Protein AF-D8LSI1-F1 (afdb_monomer)

Sequence (149 aa):
MCGGPTDAVATRLRSTCEILTNDVSSGRPADTNLNASLELFPEDFLAAYSGKRPEWVVTSPPYSRALTFVKAAMSLATKGVAFKMPIFFLEPCADRGGWLQTNPPSVCVFLRRAKYTRANNAKTGEFWGVWYPQEMSCRNRTRLVFCPE

pLDDT: mean 83.62, std 11.63, range [47.91, 95.5]

Organism: Ectocarpus siliculosus (NCBI:txid2880)

Solvent-accessible surface area (backbone atoms only — not comparable to full-atom values): 8758 Å² total; per-residue (Å²): 53,60,42,29,70,82,30,72,67,48,55,68,42,54,88,79,44,91,82,68,26,28,25,62,51,81,91,48,67,39,82,38,55,60,56,68,82,48,87,60,30,60,58,55,51,23,64,77,48,81,64,55,66,46,52,64,37,47,36,57,61,64,73,98,47,37,66,61,36,50,55,50,41,51,74,44,23,74,56,25,33,39,37,46,42,55,55,70,72,76,47,73,44,98,90,42,33,72,52,42,74,78,56,57,46,43,30,39,38,37,56,75,71,80,84,75,90,57,96,85,62,82,92,65,53,49,28,35,40,26,38,54,39,74,93,71,59,85,60,100,56,67,41,81,42,77,52,76,134

Mean predicted aligned error: 6.57 Å

Secondary structure (DSSP, 8-state):
--S-TTSHHHHHHTTTS----B-S-TTS--SB---TTSTTHHHHHHHHTTTPPPSEEEE---GGGHHHHHHHHHHH-SSEEEEEEEGGGGS--TTTHHHHHHS--SEEEEPPPP---STTS----EEEEEE--GGG-----PEEEE---

Radius of gyration: 15.58 Å; Cα contacts (8 Å, |Δi|>4): 234; chains: 1; bounding box: 37×38×44 Å

Foldseek 3Di:
DAAACPDPVNVVCVVPDDDAFEHCDPVGHGLYNDDLQDPCRLVVVCVSVVNDAAQEAEEADDAVRQVSNLVSRLVRHQFKYKYKDFPCLCPDDPVRNVVCVVWPQQEKEFEPQDDDPDPPDDRTGIIIGMGTHPVPPPDPDYHYHYDDD

Nearest PDB structures (foldseek):
  1aqi-assembly2_B  TM=6.088E-01  e=1.903E-02  Thermus aquaticus
  2ih4-assembly1_A  TM=6.376E-01  e=3.888E-02  Thermus aquaticus
  2adm-assembly2_B  TM=6.589E-01  e=5.041E-02  Thermus aquaticus
  1aqj-assembly1_B  TM=6.065E-01  e=2.998E-02  Thermus aquaticus
  1g38-assembly2_D  TM=6.293E-01  e=6.537E-02  Thermus aquaticus

Structure (mmCIF, N/CA/C/O backbone):
data_AF-D8LSI1-F1
#
_entry.id   AF-D8LSI1-F1
#
loop_
_atom_site.group_PDB
_atom_site.id
_atom_site.type_symbol
_atom_site.label_atom_id
_atom_site.label_alt_id
_atom_site.label_comp_id
_atom_site.label_asym_id
_atom_site.label_entity_id
_atom_site.label_seq_id
_atom_site.pdbx_PDB_ins_code
_atom_site.Cartn_x
_atom_site.Cartn_y
_atom_site.Cartn_z
_atom_site.occupancy
_atom_site.B_iso_or_equiv
_atom_site.auth_seq_id
_atom_site.auth_comp_id
_atom_site.auth_asym_id
_atom_site.auth_atom_id
_atom_site.pdbx_PDB_model_num
ATOM 1 N N . MET A 1 1 ? -6.981 -0.232 -2.326 1.00 60.25 1 MET A N 1
ATOM 2 C CA . MET A 1 1 ? -6.097 -1.116 -3.125 1.00 60.25 1 MET A CA 1
ATOM 3 C C . MET A 1 1 ? -5.769 -0.437 -4.447 1.00 60.25 1 MET A C 1
ATOM 5 O O . MET A 1 1 ? -6.699 0.132 -4.990 1.00 60.25 1 MET A O 1
ATOM 9 N N . CYS A 1 2 ? -4.528 -0.455 -4.960 1.00 63.31 2 CYS A N 1
ATOM 10 C CA . CYS A 1 2 ? -4.276 -0.019 -6.348 1.00 63.31 2 CYS A CA 1
ATOM 11 C C . CYS A 1 2 ? -4.568 -1.169 -7.306 1.00 63.31 2 CYS A C 1
ATOM 13 O O . CYS A 1 2 ? -3.855 -2.169 -7.288 1.00 63.31 2 CYS A O 1
ATOM 15 N N . GLY A 1 3 ? -5.617 -1.024 -8.104 1.00 68.19 3 GLY A N 1
ATOM 16 C CA . GLY A 1 3 ? -6.136 -2.075 -8.970 1.00 68.19 3 GLY A CA 1
ATOM 17 C C . GLY A 1 3 ? -7.649 -2.171 -8.852 1.00 68.19 3 GLY A C 1
ATOM 18 O O . GLY A 1 3 ? -8.237 -1.624 -7.923 1.00 68.19 3 GLY A O 1
ATOM 19 N N . GLY A 1 4 ? -8.262 -2.834 -9.825 1.00 71.25 4 GLY A N 1
ATOM 20 C CA . GLY A 1 4 ? -9.709 -2.926 -9.931 1.00 71.25 4 GLY A CA 1
ATOM 21 C C . GLY A 1 4 ? -10.339 -4.112 -9.200 1.00 71.25 4 GLY A C 1
ATOM 22 O O . GLY A 1 4 ? -9.633 -4.966 -8.661 1.00 71.25 4 GLY A O 1
ATOM 23 N N . PRO A 1 5 ? -11.677 -4.232 -9.250 1.00 72.88 5 PRO A N 1
ATOM 24 C CA . PRO A 1 5 ? -12.430 -5.321 -8.643 1.00 72.88 5 PRO A CA 1
ATOM 25 C C . PRO A 1 5 ? -11.986 -6.703 -9.137 1.00 72.88 5 PRO A C 1
ATOM 27 O O . PRO A 1 5 ? -12.140 -7.695 -8.435 1.00 72.88 5 PRO A O 1
ATOM 30 N N . THR A 1 6 ? -11.452 -6.796 -10.351 1.00 76.94 6 THR A N 1
ATOM 31 C CA . THR A 1 6 ? -11.003 -8.052 -10.965 1.00 76.94 6 THR A CA 1
ATOM 32 C C . THR A 1 6 ? -9.515 -8.331 -10.755 1.00 76.94 6 THR A C 1
ATOM 34 O O . THR A 1 6 ? -8.994 -9.277 -11.340 1.00 76.94 6 THR A O 1
ATOM 37 N N . ASP A 1 7 ? -8.806 -7.523 -9.958 1.00 83.56 7 ASP A N 1
ATOM 38 C CA . ASP A 1 7 ? -7.415 -7.809 -9.605 1.00 83.56 7 ASP A CA 1
ATOM 39 C C . ASP A 1 7 ? -7.310 -9.135 -8.831 1.00 83.56 7 ASP A C 1
ATOM 41 O O . ASP A 1 7 ? -8.229 -9.525 -8.104 1.00 83.56 7 ASP A O 1
ATOM 45 N N . ALA A 1 8 ? -6.192 -9.848 -8.985 1.00 84.75 8 ALA A N 1
ATOM 46 C CA . ALA A 1 8 ? -5.984 -11.149 -8.352 1.00 84.75 8 ALA A CA 1
ATOM 47 C C . ALA A 1 8 ? -6.069 -11.071 -6.817 1.00 84.75 8 ALA A C 1
ATOM 49 O O . ALA A 1 8 ? -6.640 -11.964 -6.185 1.00 84.75 8 ALA A O 1
ATOM 50 N N . VAL A 1 9 ? -5.552 -9.993 -6.215 1.00 86.94 9 VAL A N 1
ATOM 51 C CA . VAL A 1 9 ? -5.613 -9.774 -4.765 1.00 86.94 9 VAL A CA 1
ATOM 52 C C . VAL A 1 9 ? -7.049 -9.482 -4.336 1.00 86.94 9 VAL A C 1
ATOM 54 O O . VAL A 1 9 ? -7.545 -10.129 -3.414 1.00 86.94 9 VAL A O 1
ATOM 57 N N . ALA A 1 10 ? -7.746 -8.574 -5.030 1.00 86.56 10 ALA A N 1
ATOM 58 C CA . ALA A 1 10 ? -9.157 -8.272 -4.762 1.00 86.56 10 ALA A CA 1
ATOM 59 C C . ALA A 1 10 ? -10.024 -9.532 -4.849 1.00 86.56 10 ALA A C 1
ATOM 61 O O . ALA A 1 10 ? -10.778 -9.847 -3.930 1.00 86.56 10 ALA A O 1
ATOM 62 N N . THR A 1 11 ? -9.863 -10.293 -5.929 1.00 88.19 11 THR A N 1
ATOM 63 C CA . THR A 1 11 ? -10.614 -11.523 -6.190 1.00 88.19 11 THR A CA 1
ATOM 64 C C . THR A 1 11 ? -10.399 -12.553 -5.087 1.00 88.19 11 THR A C 1
ATOM 66 O O . THR A 1 11 ? -11.360 -13.167 -4.631 1.00 88.19 11 THR A O 1
ATOM 69 N N . ARG A 1 12 ? -9.157 -12.721 -4.614 1.00 88.50 12 ARG A N 1
ATOM 70 C CA . ARG A 1 12 ? -8.841 -13.691 -3.561 1.00 88.50 12 ARG A CA 1
ATOM 71 C C . ARG A 1 12 ? -9.392 -13.291 -2.192 1.00 88.50 12 ARG A C 1
ATOM 73 O O . ARG A 1 12 ? -9.774 -14.174 -1.432 1.00 88.50 12 ARG A O 1
ATOM 80 N N . LEU A 1 13 ? -9.409 -11.998 -1.871 1.00 89.69 13 LEU A N 1
ATOM 81 C CA . LEU A 1 13 ? -9.797 -11.511 -0.543 1.00 89.69 13 LEU A CA 1
ATOM 82 C C . LEU A 1 13 ? -11.308 -11.301 -0.376 1.00 89.69 13 LEU A C 1
ATOM 84 O O . LEU A 1 13 ? -11.807 -11.332 0.748 1.00 89.69 13 LEU A O 1
ATOM 88 N N . ARG A 1 14 ? -12.050 -11.151 -1.477 1.00 87.38 14 ARG A N 1
ATOM 89 C CA . ARG A 1 14 ? -13.502 -10.903 -1.472 1.00 87.38 14 ARG A CA 1
ATOM 90 C C . ARG A 1 14 ? -14.342 -11.894 -0.681 1.00 87.38 14 ARG A C 1
ATOM 92 O O . ARG A 1 14 ? -15.380 -11.515 -0.159 1.00 87.38 14 ARG A O 1
ATOM 99 N N . SER A 1 15 ? -13.929 -13.157 -0.602 1.00 87.50 15 SER A N 1
ATOM 100 C CA . SER A 1 15 ? -14.664 -14.163 0.172 1.00 87.50 15 SER A CA 1
ATOM 101 C C . SER A 1 15 ? -14.453 -14.032 1.684 1.00 87.50 15 SER A C 1
ATOM 103 O O . SER A 1 15 ? -15.088 -14.754 2.444 1.00 87.50 15 SER A O 1
ATOM 105 N N . THR A 1 16 ? -13.524 -13.179 2.123 1.00 90.38 16 T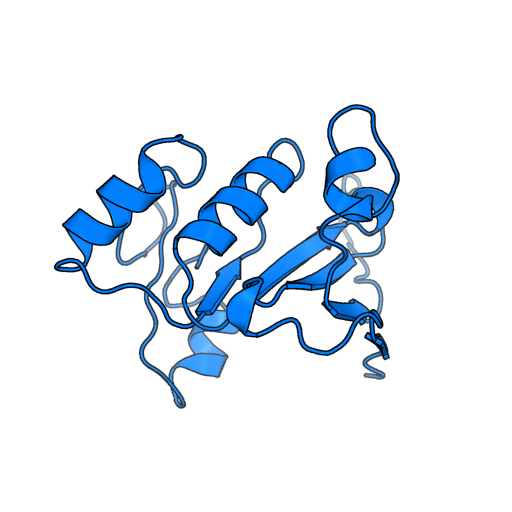HR A N 1
ATOM 106 C CA . THR A 1 16 ? -13.084 -13.086 3.524 1.00 90.38 16 THR A CA 1
ATOM 107 C C . THR A 1 16 ? -13.244 -11.701 4.136 1.00 90.38 16 THR A C 1
ATOM 109 O O . THR A 1 16 ? -13.293 -11.592 5.358 1.00 90.38 16 THR A O 1
ATOM 112 N N . CYS A 1 17 ? -13.319 -10.647 3.323 1.00 90.31 17 CYS A N 1
ATOM 113 C CA . CYS A 1 17 ? -13.474 -9.282 3.807 1.00 90.31 17 CYS A CA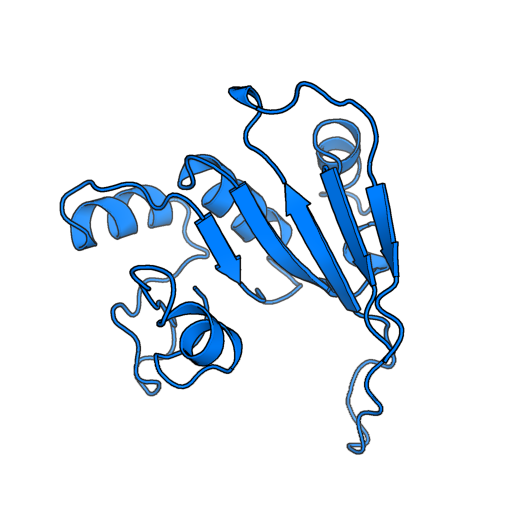 1
ATOM 114 C C . CYS A 1 17 ? -14.130 -8.368 2.768 1.00 90.31 17 CYS A C 1
ATOM 116 O O . CYS A 1 17 ? -14.173 -8.669 1.573 1.00 90.31 17 CYS A O 1
ATOM 118 N N . GLU A 1 18 ? -14.622 -7.228 3.250 1.00 90.50 18 GLU A N 1
ATOM 119 C CA . GLU A 1 18 ? -15.028 -6.106 2.409 1.00 90.50 18 GLU A CA 1
ATOM 120 C C . GLU A 1 18 ? -13.796 -5.514 1.707 1.00 90.50 18 GLU A C 1
ATOM 122 O O . GLU A 1 18 ? -12.741 -5.328 2.320 1.00 90.50 18 GLU A O 1
ATOM 127 N N . ILE A 1 19 ? -13.916 -5.241 0.405 1.00 89.69 19 ILE A N 1
ATOM 128 C CA . ILE A 1 19 ? -12.811 -4.765 -0.430 1.00 89.69 19 ILE A CA 1
ATOM 129 C C . ILE A 1 19 ? -13.180 -3.434 -1.062 1.00 89.69 19 ILE A C 1
ATOM 131 O O . ILE A 1 19 ? -14.192 -3.342 -1.746 1.00 89.69 19 ILE A O 1
ATOM 135 N N . LEU A 1 20 ? -12.287 -2.456 -0.884 1.00 89.56 20 LEU A N 1
ATOM 136 C CA . LEU A 1 20 ? -12.330 -1.153 -1.538 1.00 89.56 20 LEU A CA 1
ATOM 137 C C . LEU A 1 20 ? -11.136 -0.987 -2.487 1.00 89.56 20 LEU A C 1
ATOM 139 O O . LEU A 1 20 ? -9.957 -1.138 -2.118 1.00 89.56 20 LEU A O 1
ATOM 143 N N . THR A 1 21 ? -11.449 -0.659 -3.731 1.00 90.31 21 THR A N 1
ATOM 144 C CA . THR A 1 21 ? -10.515 -0.528 -4.847 1.00 90.31 21 THR A CA 1
ATOM 145 C C . THR A 1 21 ? -10.370 0.928 -5.274 1.00 90.31 21 THR A C 1
ATOM 147 O O . THR A 1 21 ? -11.326 1.690 -5.298 1.00 90.31 21 THR A O 1
ATOM 150 N N . ASN A 1 22 ? -9.143 1.343 -5.582 1.00 88.94 22 ASN A N 1
ATOM 151 C CA . ASN A 1 22 ? -8.834 2.698 -6.017 1.00 88.94 22 ASN A CA 1
ATOM 152 C C . ASN A 1 22 ? -7.764 2.671 -7.110 1.00 88.94 22 ASN A C 1
ATOM 154 O O . ASN A 1 22 ? -6.629 2.281 -6.844 1.00 88.94 22 ASN A O 1
ATOM 158 N N . ASP A 1 23 ? -8.068 3.148 -8.310 1.00 87.75 23 ASP A N 1
ATOM 159 C CA . ASP A 1 23 ? -7.085 3.261 -9.392 1.00 87.75 23 ASP A CA 1
ATOM 160 C C . ASP A 1 23 ? -7.168 4.657 -10.005 1.00 87.75 23 ASP A C 1
ATOM 162 O O . ASP A 1 23 ? -8.238 5.095 -10.406 1.00 87.75 23 ASP A O 1
ATOM 166 N N . VAL A 1 24 ? -6.044 5.373 -10.085 1.00 86.88 24 VAL A N 1
ATOM 167 C CA . VAL A 1 24 ? -6.014 6.736 -10.646 1.00 86.88 24 VAL A CA 1
ATOM 168 C C . VAL A 1 24 ? -6.454 6.767 -12.117 1.00 86.88 24 VAL A C 1
ATOM 170 O O . VAL A 1 24 ? -6.870 7.805 -12.624 1.00 86.88 24 VAL A O 1
ATOM 173 N N . SER A 1 25 ? -6.368 5.634 -12.822 1.00 84.62 25 SER A N 1
ATOM 174 C CA . SER A 1 25 ? -6.865 5.506 -14.185 1.00 84.62 25 SER A CA 1
ATOM 175 C C . SER A 1 25 ? -8.384 5.335 -14.194 1.00 84.62 25 SER A C 1
ATOM 177 O O . SER A 1 25 ? -8.897 4.270 -13.861 1.00 84.62 25 SER A O 1
ATOM 179 N N . SER A 1 26 ? -9.100 6.349 -14.684 1.00 79.25 26 SER A N 1
ATOM 180 C CA . SER A 1 26 ? -10.555 6.295 -14.907 1.00 79.25 26 SER A CA 1
ATOM 181 C C . SER A 1 26 ? -10.995 5.224 -15.914 1.00 79.25 26 SER A C 1
ATOM 183 O O . SER A 1 26 ? -12.163 4.856 -15.959 1.00 79.25 26 SER A O 1
ATOM 185 N N . GLY A 1 27 ? -10.067 4.700 -16.722 1.00 79.38 27 GLY A N 1
ATOM 186 C CA . GLY A 1 27 ? -10.326 3.623 -17.681 1.00 79.38 27 GLY A CA 1
ATOM 187 C C . GLY A 1 27 ? -10.317 2.219 -17.071 1.00 79.38 27 GLY A C 1
ATOM 188 O O . GLY A 1 27 ? -10.519 1.245 -17.795 1.00 79.38 27 GLY A O 1
ATOM 189 N N . ARG A 1 28 ? -10.045 2.085 -15.768 1.00 77.12 28 ARG A N 1
ATOM 190 C CA . ARG A 1 28 ? -10.063 0.804 -15.058 1.00 77.12 28 ARG A CA 1
ATOM 191 C C . ARG A 1 28 ? -11.219 0.797 -14.067 1.00 77.12 28 ARG A C 1
ATOM 193 O O . ARG A 1 28 ? -11.402 1.789 -13.365 1.00 77.12 28 ARG A O 1
ATOM 200 N N . PRO A 1 29 ? -11.981 -0.306 -13.975 1.00 81.75 29 PRO A N 1
ATOM 201 C CA . PRO A 1 29 ? -13.010 -0.403 -12.954 1.00 81.75 29 PRO A CA 1
ATOM 202 C C . PRO A 1 29 ? -12.326 -0.307 -11.585 1.00 81.75 29 PRO A C 1
ATOM 204 O O . PRO A 1 29 ? -11.365 -1.028 -11.342 1.00 81.75 29 PRO A O 1
ATOM 207 N N . ALA A 1 30 ? -12.777 0.599 -10.728 1.00 87.19 30 ALA A N 1
ATOM 208 C CA . ALA A 1 30 ? -12.372 0.749 -9.333 1.00 87.19 30 ALA A CA 1
ATOM 209 C C . ALA A 1 30 ? -13.490 1.506 -8.600 1.00 87.19 30 ALA A C 1
ATOM 211 O O . ALA A 1 30 ? -14.243 2.236 -9.242 1.00 87.19 30 ALA A O 1
ATOM 212 N N . ASP A 1 31 ? -13.601 1.342 -7.284 1.00 88.56 31 ASP A N 1
ATOM 213 C CA . ASP A 1 31 ? -14.626 2.031 -6.486 1.00 88.56 31 ASP A CA 1
ATOM 214 C C . ASP A 1 31 ? -14.371 3.548 -6.440 1.00 88.56 31 ASP A C 1
ATOM 216 O O . ASP A 1 31 ? -15.306 4.345 -6.445 1.00 88.56 31 ASP A O 1
ATOM 220 N N . THR A 1 32 ? -13.098 3.959 -6.472 1.00 87.94 32 THR A N 1
ATOM 221 C CA . THR A 1 32 ? -12.685 5.363 -6.608 1.00 87.94 32 THR A CA 1
ATOM 222 C C . THR A 1 32 ? -11.528 5.544 -7.595 1.00 87.94 32 THR A C 1
ATOM 224 O O . THR A 1 32 ? -10.732 4.634 -7.830 1.00 87.94 32 THR A O 1
ATOM 227 N N . ASN A 1 33 ? -11.382 6.760 -8.134 1.00 90.50 33 ASN A N 1
ATOM 228 C CA . ASN A 1 33 ? -10.247 7.147 -8.984 1.00 90.50 33 ASN A CA 1
ATOM 229 C C . ASN A 1 33 ? -9.360 8.232 -8.350 1.00 90.50 33 ASN A C 1
ATOM 231 O O . ASN A 1 33 ? -8.807 9.092 -9.036 1.00 90.50 33 ASN A O 1
ATOM 235 N N . LEU A 1 34 ? -9.225 8.207 -7.023 1.00 89.50 34 LEU A N 1
ATOM 236 C CA . LEU A 1 34 ? -8.446 9.194 -6.286 1.00 89.50 34 LEU A CA 1
ATOM 237 C C . LEU A 1 34 ? -6.946 8.999 -6.514 1.00 89.50 34 LEU A C 1
ATOM 239 O O . LEU A 1 34 ? -6.422 7.880 -6.600 1.00 89.50 34 LEU A O 1
ATOM 243 N N . ASN A 1 35 ? -6.227 10.115 -6.561 1.00 88.81 35 ASN A N 1
ATOM 244 C CA . ASN A 1 35 ? -4.789 10.101 -6.742 1.00 88.81 35 ASN A CA 1
ATOM 245 C C . ASN A 1 35 ? -4.080 9.853 -5.401 1.00 88.81 35 ASN A C 1
ATOM 247 O O . ASN A 1 35 ? -3.747 10.789 -4.679 1.00 88.81 35 ASN A O 1
ATOM 251 N N . ALA A 1 36 ? -3.771 8.581 -5.127 1.00 86.00 36 ALA A N 1
ATOM 252 C CA . ALA A 1 36 ? -3.108 8.094 -3.905 1.00 86.00 36 ALA A CA 1
ATOM 253 C C . ALA A 1 36 ? -1.700 8.646 -3.628 1.00 86.00 36 ALA A C 1
ATOM 255 O O . ALA A 1 36 ? -1.036 8.264 -2.668 1.00 86.00 36 ALA A O 1
ATOM 256 N N . SER A 1 37 ? -1.234 9.531 -4.494 1.00 84.12 37 SER A N 1
ATOM 257 C CA . SER A 1 37 ? 0.071 10.146 -4.417 1.00 84.12 37 SER A CA 1
ATOM 258 C C . SER A 1 37 ? 0.031 11.582 -3.881 1.00 84.12 37 SER A C 1
ATOM 260 O O . SER A 1 37 ? 1.081 12.135 -3.551 1.00 84.12 37 SER A O 1
ATOM 262 N N . LEU A 1 38 ? -1.158 12.190 -3.833 1.00 87.00 38 LEU A N 1
ATOM 263 C CA . LEU A 1 38 ? -1.372 13.521 -3.276 1.00 87.00 38 LEU A CA 1
ATOM 264 C C . LEU A 1 38 ? -1.313 13.473 -1.749 1.00 87.00 38 LEU A C 1
ATOM 266 O O . LEU A 1 38 ? -1.689 12.477 -1.137 1.00 87.00 38 LEU A O 1
ATOM 270 N N . GLU A 1 39 ? -0.874 14.571 -1.143 1.00 85.25 39 GLU A N 1
ATOM 271 C CA . GLU A 1 39 ? -0.804 14.703 0.315 1.00 85.25 39 GLU A CA 1
ATOM 272 C C . GLU A 1 39 ? -2.186 14.613 0.972 1.00 85.25 39 GLU A C 1
ATOM 274 O O . GLU A 1 39 ? -2.330 13.936 1.984 1.00 85.25 39 GLU A O 1
ATOM 279 N N . LEU A 1 40 ? -3.208 15.195 0.335 1.00 87.56 40 LEU A N 1
ATOM 280 C CA . LEU A 1 40 ? -4.604 15.175 0.790 1.00 87.56 40 LEU A CA 1
ATOM 281 C C . LEU A 1 40 ? -5.315 13.836 0.560 1.00 87.56 40 LEU A C 1
ATOM 283 O O . LEU A 1 40 ? -6.446 13.661 1.002 1.00 87.56 40 LEU A O 1
ATOM 287 N N . PHE A 1 41 ? -4.665 12.855 -0.078 1.00 88.69 41 PHE A N 1
ATOM 288 C CA . PHE A 1 41 ? -5.299 11.568 -0.361 1.00 88.69 41 PHE A CA 1
ATOM 289 C C . PHE A 1 41 ? -5.937 10.887 0.864 1.00 88.69 41 PHE A C 1
ATOM 291 O O . PHE A 1 41 ? -7.033 10.356 0.707 1.00 88.69 41 PHE A O 1
ATOM 298 N N . PRO A 1 42 ? -5.320 10.857 2.065 1.00 84.75 42 PRO A N 1
ATOM 299 C CA . PRO A 1 42 ? -5.966 10.289 3.244 1.00 84.75 42 PRO A CA 1
ATOM 300 C C . PRO A 1 42 ? -7.307 10.945 3.569 1.00 84.75 42 PRO A C 1
ATOM 302 O O . PRO A 1 42 ? -8.266 10.244 3.876 1.00 84.75 42 PRO A O 1
ATOM 305 N N . GLU A 1 43 ? -7.381 12.269 3.477 1.00 87.25 43 GLU A N 1
ATOM 306 C CA . GLU A 1 43 ? -8.592 13.039 3.753 1.00 87.25 43 GLU A CA 1
ATOM 307 C C . GLU A 1 43 ? -9.641 12.794 2.668 1.00 87.25 43 GLU A C 1
ATOM 309 O O . GLU A 1 43 ? -10.770 12.422 2.988 1.00 87.25 43 GLU A O 1
ATOM 314 N N . ASP A 1 44 ? -9.242 12.884 1.397 1.00 86.75 44 ASP A N 1
ATOM 315 C CA . ASP A 1 44 ? -10.109 12.632 0.241 1.00 86.75 44 ASP A CA 1
ATOM 316 C C . ASP A 1 44 ? -10.680 11.209 0.262 1.00 86.75 44 ASP A C 1
ATOM 318 O O . ASP A 1 44 ? -11.869 10.990 0.019 1.00 86.75 44 ASP A O 1
ATOM 322 N N . PHE A 1 45 ? -9.839 10.222 0.581 1.00 85.81 45 PHE A N 1
ATOM 323 C CA . PHE A 1 45 ? -10.247 8.827 0.688 1.00 85.81 45 PHE A CA 1
ATOM 324 C C . PHE A 1 45 ? -11.253 8.647 1.824 1.00 85.81 45 PHE A C 1
ATOM 326 O O . PHE A 1 45 ? -12.302 8.041 1.627 1.00 85.81 45 PHE A O 1
ATOM 333 N N . LEU A 1 46 ? -10.979 9.193 3.011 1.00 84.19 46 LEU A N 1
ATOM 334 C CA . LEU A 1 46 ? -11.913 9.093 4.131 1.00 84.19 46 LEU A CA 1
ATOM 335 C C . LEU A 1 46 ? -13.233 9.807 3.832 1.00 84.19 46 LEU A C 1
ATOM 337 O O . LEU A 1 46 ? -14.287 9.257 4.142 1.00 84.19 46 LEU A O 1
ATOM 341 N N . ALA A 1 47 ? -13.203 10.971 3.184 1.00 86.31 47 ALA A N 1
ATOM 342 C CA . ALA A 1 47 ? -14.408 11.674 2.756 1.00 86.31 47 ALA A CA 1
ATOM 343 C C . ALA A 1 47 ? -15.245 10.829 1.778 1.00 86.31 47 ALA A C 1
ATOM 345 O O . ALA A 1 47 ? -16.459 10.712 1.954 1.00 86.31 47 ALA A O 1
ATOM 346 N N . ALA A 1 48 ? -14.600 10.169 0.809 1.00 84.69 48 ALA A N 1
ATOM 347 C CA . ALA A 1 48 ? -15.267 9.288 -0.150 1.00 84.69 48 ALA A CA 1
ATOM 348 C C . ALA A 1 48 ? -15.907 8.043 0.499 1.00 84.69 48 ALA A C 1
ATOM 350 O O . ALA A 1 48 ? -16.909 7.540 -0.004 1.00 84.69 48 ALA A O 1
ATOM 351 N N . TYR A 1 49 ? -15.378 7.574 1.635 1.00 82.75 49 TYR A N 1
ATOM 352 C CA . TYR A 1 49 ? -15.831 6.358 2.326 1.00 82.75 49 TYR A CA 1
ATOM 353 C C . TYR A 1 49 ? -16.480 6.627 3.694 1.00 82.75 49 TYR A C 1
ATOM 355 O O . TYR A 1 49 ? -16.328 5.852 4.642 1.00 82.75 49 TYR A O 1
ATOM 363 N N . SER A 1 50 ? -17.233 7.728 3.807 1.00 83.50 50 SER A N 1
ATOM 364 C CA . SER A 1 50 ? -18.023 8.070 5.008 1.00 83.50 50 SER A CA 1
ATOM 365 C C . SER A 1 50 ? -17.199 8.115 6.306 1.00 83.50 50 SER A C 1
ATOM 367 O O . SER A 1 50 ? -17.673 7.737 7.377 1.00 83.50 50 SER A O 1
ATOM 369 N N . GLY A 1 51 ? -15.936 8.528 6.212 1.00 82.88 51 GLY A N 1
ATOM 370 C CA . GLY A 1 51 ? -15.000 8.639 7.329 1.00 82.88 51 GLY A CA 1
ATOM 371 C C . GLY A 1 51 ? -14.450 7.309 7.850 1.00 82.88 51 GLY A C 1
ATOM 372 O O . GLY A 1 51 ? -13.675 7.311 8.808 1.00 82.88 51 GLY A O 1
ATOM 373 N N . LYS A 1 52 ? -14.816 6.165 7.256 1.00 85.44 52 LYS A N 1
ATOM 374 C CA . LYS A 1 52 ? -14.346 4.855 7.720 1.00 85.44 52 LYS A CA 1
ATOM 375 C C . LYS A 1 52 ? -12.909 4.605 7.272 1.00 85.44 52 LYS A C 1
ATOM 377 O O . LYS A 1 52 ? -12.606 4.552 6.082 1.00 85.44 52 LYS A O 1
ATOM 382 N N . ARG A 1 53 ? -12.021 4.397 8.245 1.00 89.50 53 ARG A N 1
ATOM 383 C CA . ARG A 1 53 ? -10.631 3.999 7.993 1.00 89.50 53 ARG A CA 1
ATOM 384 C C . ARG A 1 53 ? -10.553 2.520 7.601 1.00 89.50 53 ARG A C 1
ATOM 386 O O . ARG A 1 53 ? -11.187 1.698 8.265 1.00 89.50 53 ARG A O 1
ATOM 393 N N . PRO A 1 54 ? -9.762 2.156 6.576 1.00 91.38 54 PRO A N 1
ATOM 394 C CA . PRO A 1 54 ? -9.551 0.760 6.233 1.00 91.38 54 PRO A CA 1
ATOM 395 C C . PRO A 1 54 ? -8.715 0.069 7.311 1.00 91.38 54 PRO A C 1
ATOM 397 O O . PRO A 1 54 ? -7.781 0.644 7.869 1.00 91.38 54 PRO A O 1
ATOM 400 N N . GLU A 1 55 ? -8.997 -1.204 7.563 1.00 92.69 55 GLU A N 1
ATOM 401 C CA . GLU A 1 55 ? -8.142 -2.003 8.441 1.00 92.69 55 GLU A CA 1
ATOM 402 C C . GLU A 1 55 ? -6.793 -2.293 7.783 1.00 92.69 55 GLU A C 1
ATOM 404 O O . GLU A 1 55 ? -5.740 -2.179 8.411 1.00 92.69 55 GLU A O 1
ATOM 409 N N . TRP A 1 56 ? -6.832 -2.619 6.491 1.00 93.62 56 TRP A N 1
ATOM 410 C CA . TRP A 1 56 ? -5.663 -2.965 5.700 1.00 93.62 56 TRP A CA 1
ATOM 411 C C . TRP A 1 56 ? -5.596 -2.168 4.404 1.00 93.62 56 TRP A C 1
ATOM 413 O O . TRP A 1 56 ? -6.590 -2.040 3.689 1.00 93.62 56 TRP A O 1
ATOM 423 N N . VAL A 1 57 ? -4.398 -1.704 4.047 1.00 93.50 57 VAL A N 1
ATOM 424 C CA . VAL A 1 57 ? -4.114 -1.169 2.707 1.00 93.50 57 VAL A CA 1
ATOM 425 C C . VAL A 1 57 ? -3.144 -2.097 1.988 1.00 93.50 57 VAL A C 1
ATOM 427 O O . VAL A 1 57 ? -2.025 -2.320 2.443 1.00 93.50 57 VAL A O 1
ATOM 430 N N . VAL A 1 58 ? -3.566 -2.624 0.839 1.00 93.38 58 VAL A N 1
ATOM 431 C CA . VAL A 1 58 ? -2.761 -3.525 0.001 1.00 93.38 58 VAL A CA 1
ATOM 432 C C . VAL A 1 58 ? -2.562 -2.898 -1.374 1.00 93.38 58 VAL A C 1
ATOM 434 O O . VAL A 1 58 ? -3.538 -2.483 -2.003 1.00 93.38 58 VAL A O 1
ATOM 437 N N . THR A 1 59 ? -1.319 -2.773 -1.844 1.00 91.25 59 THR A N 1
ATOM 438 C CA . THR A 1 59 ? -1.035 -2.086 -3.115 1.00 91.25 59 THR A CA 1
ATOM 439 C C . THR A 1 59 ? 0.302 -2.485 -3.758 1.00 91.25 59 THR A C 1
ATOM 441 O O . THR A 1 59 ? 1.184 -3.048 -3.113 1.00 91.25 59 THR A O 1
ATOM 444 N N . SER A 1 60 ? 0.455 -2.179 -5.047 1.00 89.81 60 SER A N 1
ATOM 445 C CA . SER A 1 60 ? 1.724 -2.187 -5.777 1.00 89.81 60 SER A CA 1
ATOM 446 C C . SER A 1 60 ? 1.921 -0.799 -6.402 1.00 89.81 60 SER A C 1
ATOM 448 O O . SER A 1 60 ? 1.411 -0.538 -7.494 1.00 89.81 60 SER A O 1
ATOM 450 N N . PRO A 1 61 ? 2.560 0.145 -5.687 1.00 88.94 61 PRO A N 1
ATOM 451 C CA . PRO A 1 61 ? 2.639 1.527 -6.140 1.00 88.94 61 PRO A CA 1
ATOM 452 C C . PRO A 1 61 ? 3.704 1.705 -7.236 1.00 88.94 61 PRO A C 1
ATOM 454 O O . PRO A 1 61 ? 4.647 0.912 -7.328 1.00 88.94 61 PRO A O 1
ATOM 457 N N . PRO A 1 62 ? 3.641 2.800 -8.015 1.00 87.62 62 PRO A N 1
ATOM 458 C CA . PRO A 1 62 ? 4.762 3.230 -8.844 1.00 87.62 62 PRO A CA 1
ATOM 459 C C . PRO A 1 62 ? 6.030 3.424 -7.999 1.00 87.62 62 PRO A C 1
ATOM 461 O O . PRO A 1 62 ? 6.013 4.145 -6.998 1.00 87.62 62 PRO A O 1
ATOM 464 N N . TYR A 1 63 ? 7.146 2.811 -8.411 1.00 87.25 63 TYR A N 1
ATOM 465 C CA . TYR A 1 63 ? 8.369 2.764 -7.595 1.00 87.25 63 TYR A CA 1
ATOM 466 C C . TYR A 1 63 ? 8.917 4.150 -7.226 1.00 87.25 63 TYR A C 1
ATOM 468 O O . TYR A 1 63 ? 9.303 4.364 -6.079 1.00 87.25 63 TYR A O 1
ATOM 476 N N . SER A 1 64 ? 8.884 5.110 -8.159 1.00 87.19 64 SER A N 1
ATOM 477 C CA . SER A 1 64 ? 9.389 6.479 -7.952 1.00 87.19 64 SER A CA 1
ATOM 478 C C . SER A 1 64 ? 8.713 7.230 -6.802 1.00 87.19 64 SER A C 1
ATOM 480 O O . SER A 1 64 ? 9.232 8.243 -6.351 1.00 87.19 64 SER A O 1
ATOM 482 N N . ARG A 1 65 ? 7.558 6.750 -6.326 1.00 87.56 65 ARG A N 1
ATOM 483 C CA . ARG A 1 65 ? 6.784 7.364 -5.239 1.00 87.56 65 ARG A CA 1
ATOM 484 C C . ARG A 1 65 ? 6.441 6.375 -4.132 1.00 87.56 65 ARG A C 1
ATOM 486 O O . ARG A 1 65 ? 5.632 6.685 -3.264 1.00 87.56 65 ARG A O 1
ATOM 493 N N . ALA A 1 66 ? 7.051 5.192 -4.134 1.00 90.12 66 ALA A N 1
ATOM 494 C CA . ALA A 1 66 ? 6.686 4.106 -3.232 1.00 90.12 66 ALA A CA 1
ATOM 495 C C . ALA A 1 66 ? 6.717 4.520 -1.749 1.00 90.12 66 ALA A C 1
ATOM 497 O O . ALA A 1 66 ? 5.786 4.204 -1.015 1.00 90.12 66 ALA A O 1
ATOM 498 N N . LEU A 1 67 ? 7.721 5.300 -1.321 1.00 91.19 67 LEU A N 1
ATOM 499 C CA . LEU A 1 67 ? 7.813 5.782 0.063 1.00 91.19 67 LEU A CA 1
ATOM 500 C C . LEU A 1 67 ? 6.647 6.711 0.439 1.00 91.19 67 LEU A C 1
ATOM 502 O O . LEU A 1 67 ? 6.103 6.590 1.535 1.00 91.19 67 LEU A O 1
ATOM 506 N N . THR A 1 68 ? 6.236 7.607 -0.464 1.00 90.69 68 THR A N 1
ATOM 507 C CA . THR A 1 68 ? 5.068 8.481 -0.268 1.00 90.69 68 THR A CA 1
ATOM 508 C C . THR A 1 68 ? 3.806 7.655 -0.046 1.00 90.69 68 THR A C 1
ATOM 510 O O . THR A 1 68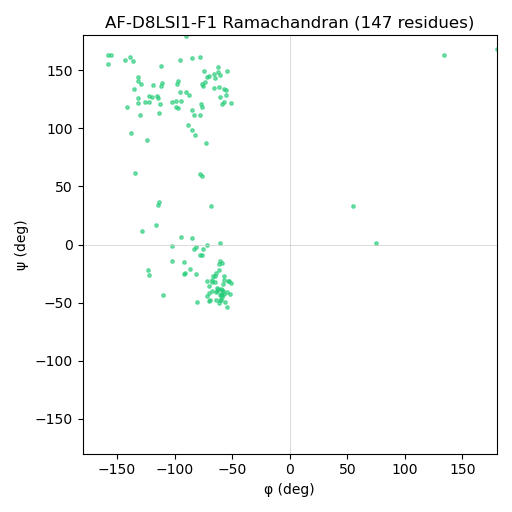 ? 3.060 7.913 0.894 1.00 90.69 68 THR A O 1
ATOM 513 N N . PHE A 1 69 ? 3.600 6.618 -0.862 1.00 91.75 69 PHE A N 1
ATOM 514 C CA . PHE A 1 69 ? 2.430 5.752 -0.735 1.00 91.75 69 PHE A CA 1
ATOM 515 C C . PHE A 1 69 ? 2.458 4.934 0.559 1.00 91.75 69 PHE A C 1
ATOM 517 O O . PHE A 1 69 ? 1.415 4.794 1.187 1.00 91.75 69 PHE A O 1
ATOM 524 N N . VAL A 1 70 ? 3.619 4.411 0.977 1.00 91.62 70 VAL A N 1
ATOM 525 C CA . VAL A 1 70 ? 3.739 3.682 2.254 1.00 91.62 70 VAL A CA 1
ATOM 526 C C . VAL A 1 70 ? 3.365 4.596 3.41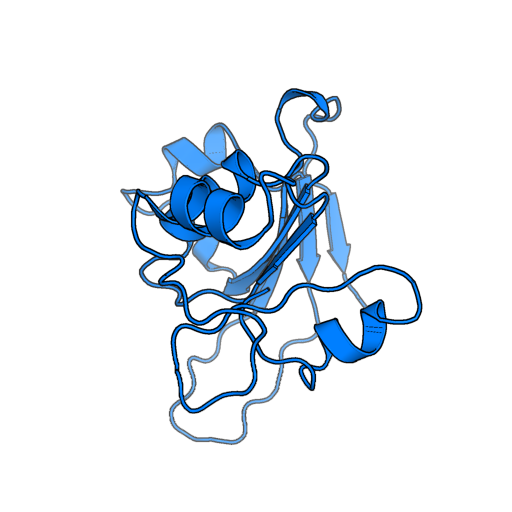9 1.00 91.62 70 VAL A C 1
ATOM 528 O O . VAL A 1 70 ? 2.538 4.216 4.241 1.00 91.62 70 VAL A O 1
ATOM 531 N N . LYS A 1 71 ? 3.908 5.820 3.459 1.00 90.69 71 LYS A N 1
ATOM 532 C CA . LYS A 1 71 ? 3.601 6.801 4.512 1.00 90.69 71 LYS A CA 1
ATOM 533 C C . LYS A 1 71 ? 2.114 7.154 4.558 1.00 90.69 71 LYS A C 1
ATOM 535 O O . LYS A 1 71 ? 1.527 7.111 5.634 1.00 90.69 71 LYS A O 1
ATOM 540 N N . ALA A 1 72 ? 1.508 7.444 3.405 1.00 90.62 72 ALA A N 1
ATOM 541 C CA . ALA A 1 72 ? 0.075 7.713 3.322 1.00 90.62 72 ALA A CA 1
ATOM 542 C C . ALA A 1 72 ? -0.736 6.493 3.784 1.00 90.62 72 ALA A C 1
ATOM 544 O O . ALA A 1 72 ? -1.559 6.591 4.681 1.00 90.62 72 ALA A O 1
ATOM 545 N N . ALA A 1 73 ? -0.456 5.300 3.261 1.00 91.81 73 ALA A N 1
ATOM 546 C CA . ALA A 1 73 ? -1.174 4.092 3.657 1.00 91.81 73 ALA A CA 1
ATOM 547 C C . ALA A 1 73 ? -1.070 3.803 5.163 1.00 91.81 73 ALA A C 1
ATOM 549 O O . ALA A 1 73 ? -2.063 3.405 5.768 1.00 91.81 73 ALA A O 1
ATOM 550 N N . MET A 1 74 ? 0.101 4.024 5.770 1.00 90.38 74 MET A N 1
ATOM 551 C CA . MET A 1 74 ? 0.302 3.861 7.212 1.00 90.38 74 MET A CA 1
ATOM 552 C C . MET A 1 74 ? -0.478 4.884 8.048 1.00 90.38 74 MET A C 1
ATOM 554 O O . MET A 1 74 ? -0.819 4.567 9.182 1.00 90.38 74 MET A O 1
ATOM 558 N N . SER A 1 75 ? -0.778 6.078 7.522 1.00 88.94 75 SER A N 1
ATOM 559 C CA . SER A 1 75 ? -1.615 7.061 8.226 1.00 88.94 75 SER A CA 1
ATOM 560 C C . SER A 1 75 ? -3.118 6.783 8.088 1.00 88.94 75 SER A C 1
ATOM 562 O O . SER A 1 75 ? -3.889 7.167 8.974 1.00 88.94 75 SER A O 1
ATOM 564 N N . LEU A 1 76 ? -3.543 6.094 7.017 1.00 89.88 76 LEU A N 1
ATOM 565 C CA . LEU A 1 76 ? -4.931 5.652 6.831 1.00 89.88 76 LEU A CA 1
ATOM 566 C C . LEU A 1 76 ? -5.263 4.371 7.608 1.00 89.88 76 LEU A C 1
ATOM 568 O O . LEU A 1 76 ? -6.317 4.304 8.241 1.00 89.88 76 LEU A O 1
ATOM 572 N N . ALA A 1 77 ? -4.422 3.339 7.487 1.00 92.06 77 ALA A N 1
ATOM 573 C CA . ALA A 1 77 ? -4.757 1.976 7.894 1.00 92.06 77 ALA A CA 1
ATOM 574 C C . ALA A 1 77 ? -4.705 1.778 9.413 1.00 92.06 77 ALA A C 1
ATOM 576 O O . ALA A 1 77 ? -3.759 2.215 10.065 1.00 92.06 77 ALA A O 1
ATOM 577 N N . THR A 1 78 ? -5.675 1.055 9.978 1.00 91.88 78 THR A N 1
ATOM 578 C CA . THR A 1 78 ? -5.726 0.814 11.434 1.00 91.88 78 THR A CA 1
ATOM 579 C C . THR A 1 78 ? -5.018 -0.465 11.886 1.00 91.88 78 THR A C 1
ATOM 581 O O . THR A 1 78 ? -4.576 -0.528 13.029 1.00 91.88 78 THR A O 1
ATOM 584 N N . LYS A 1 79 ? -4.878 -1.484 11.024 1.00 92.31 79 LYS A N 1
ATOM 585 C CA . LYS A 1 79 ? -4.196 -2.752 11.357 1.00 92.31 79 LYS A CA 1
ATOM 586 C C . LYS A 1 79 ? -2.863 -2.924 10.642 1.00 92.31 79 LYS A C 1
ATOM 588 O O . LYS A 1 79 ? -1.901 -3.367 11.263 1.00 92.31 79 LYS A O 1
ATOM 593 N N . GLY A 1 80 ? -2.778 -2.616 9.351 1.00 93.75 80 GLY A N 1
ATOM 594 C CA . GLY A 1 80 ? -1.539 -2.855 8.615 1.00 93.75 80 GLY A CA 1
ATOM 595 C C . GLY A 1 80 ? -1.563 -2.466 7.151 1.00 93.75 80 GLY A C 1
ATOM 596 O O . GLY A 1 80 ? -2.605 -2.206 6.552 1.00 93.75 80 GLY A O 1
ATOM 597 N N . VAL A 1 8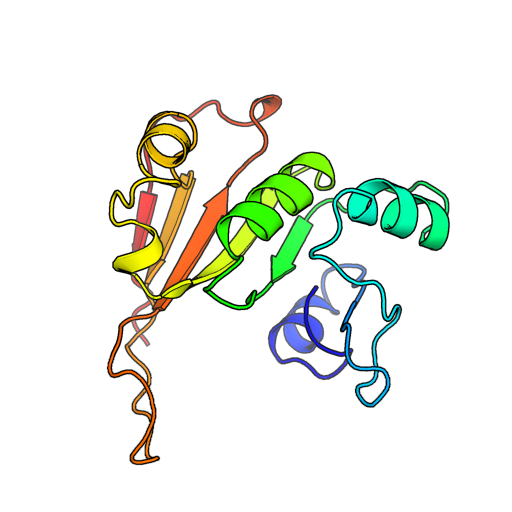1 ? -0.379 -2.450 6.552 1.00 94.81 81 VAL A N 1
ATOM 598 C CA . VAL A 1 81 ? -0.214 -2.191 5.122 1.00 94.81 81 VAL A CA 1
ATOM 599 C C . VAL A 1 81 ? 0.692 -3.233 4.484 1.00 94.81 81 VAL A C 1
ATOM 601 O O . VAL A 1 81 ? 1.652 -3.677 5.109 1.00 94.81 81 VAL A O 1
ATOM 604 N N . ALA A 1 82 ? 0.396 -3.620 3.243 1.00 95.44 82 ALA A N 1
ATOM 605 C CA . ALA A 1 82 ? 1.169 -4.590 2.471 1.00 95.44 82 ALA A CA 1
ATOM 606 C C . ALA A 1 82 ? 1.455 -4.062 1.059 1.00 95.44 82 ALA A C 1
ATOM 608 O O . ALA A 1 82 ? 0.542 -3.735 0.299 1.00 95.44 82 ALA A O 1
ATOM 609 N N . PHE A 1 83 ? 2.736 -3.971 0.711 1.00 95.31 83 PHE A N 1
ATOM 610 C CA . PHE A 1 83 ? 3.201 -3.313 -0.507 1.00 95.31 83 PHE A CA 1
ATOM 611 C C . PHE A 1 83 ? 4.076 -4.238 -1.340 1.00 95.31 83 PHE A C 1
ATOM 613 O O . PHE A 1 83 ? 5.122 -4.680 -0.865 1.00 95.31 83 PHE A O 1
ATOM 620 N N . LYS A 1 84 ? 3.693 -4.475 -2.596 1.00 92.81 84 LYS A N 1
ATOM 621 C CA . LYS A 1 84 ? 4.531 -5.189 -3.564 1.00 92.81 84 LYS A CA 1
ATOM 622 C C . LYS A 1 84 ? 5.498 -4.219 -4.237 1.00 92.81 84 LYS A C 1
ATOM 624 O O . LYS A 1 84 ? 5.054 -3.318 -4.952 1.00 92.81 84 LYS A O 1
ATOM 629 N N . MET A 1 85 ? 6.799 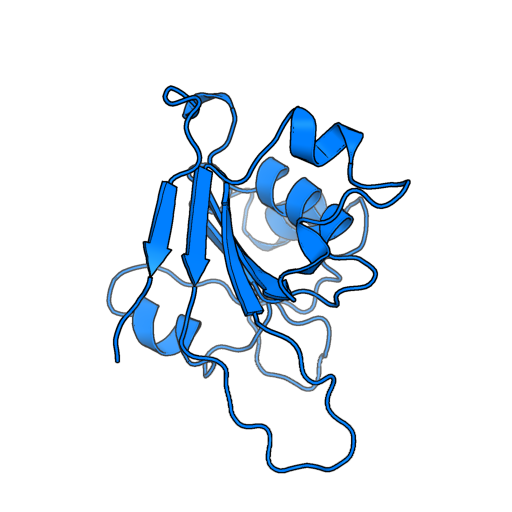-4.411 -4.026 1.00 91.75 85 MET A N 1
ATOM 630 C CA . MET A 1 85 ? 7.848 -3.504 -4.505 1.00 91.75 85 MET A CA 1
ATOM 631 C C . MET A 1 85 ? 9.106 -4.259 -4.962 1.00 91.75 85 MET A C 1
ATOM 633 O O . MET A 1 85 ? 9.340 -5.386 -4.522 1.00 91.75 85 MET A O 1
ATOM 637 N N . PRO A 1 86 ? 9.954 -3.650 -5.809 1.00 90.56 86 PRO A N 1
ATOM 638 C CA . PRO A 1 86 ? 11.291 -4.166 -6.091 1.00 90.56 86 PRO A CA 1
ATOM 639 C C . PRO A 1 86 ? 12.167 -4.231 -4.830 1.00 90.56 86 PRO A C 1
ATOM 641 O O . PRO A 1 86 ? 12.082 -3.353 -3.974 1.00 90.56 86 PRO A O 1
ATOM 644 N N . ILE A 1 87 ? 13.050 -5.229 -4.734 1.00 90.62 87 ILE A N 1
ATOM 645 C CA . ILE A 1 87 ? 13.878 -5.491 -3.540 1.00 90.62 87 ILE A CA 1
ATOM 646 C C . ILE A 1 87 ? 14.769 -4.310 -3.131 1.00 90.62 87 ILE A C 1
ATOM 648 O O . ILE A 1 87 ? 14.934 -4.053 -1.943 1.00 90.62 87 ILE A O 1
ATOM 652 N N . PHE A 1 88 ? 15.266 -3.531 -4.089 1.00 89.62 88 PHE A N 1
ATOM 653 C CA . PHE A 1 88 ? 16.075 -2.334 -3.825 1.00 89.62 88 PHE A CA 1
ATOM 654 C C . PHE A 1 88 ? 15.273 -1.159 -3.258 1.00 89.62 88 PHE A C 1
ATOM 656 O O . PHE A 1 88 ? 15.849 -0.141 -2.890 1.00 89.62 88 PHE A O 1
ATOM 663 N N . PHE A 1 89 ? 13.956 -1.301 -3.061 1.00 92.06 89 PHE A N 1
ATOM 664 C CA . PHE A 1 89 ? 13.256 -0.432 -2.116 1.00 92.06 89 PHE A CA 1
ATOM 665 C C . PHE A 1 89 ? 13.878 -0.514 -0.712 1.00 92.06 89 PHE A C 1
ATOM 667 O O . PHE A 1 89 ? 13.869 0.470 0.012 1.00 92.06 89 PHE A O 1
ATOM 674 N N . LEU A 1 90 ? 14.443 -1.659 -0.322 1.00 91.44 90 LEU A N 1
ATOM 675 C CA . LEU A 1 90 ? 15.111 -1.822 0.971 1.00 91.44 90 LEU A CA 1
ATOM 676 C C . LEU A 1 90 ? 16.523 -1.220 1.004 1.00 91.44 90 LEU A C 1
ATOM 678 O O . LEU A 1 90 ? 17.119 -1.144 2.076 1.00 91.44 90 LEU A O 1
ATOM 682 N N . GLU A 1 91 ? 17.065 -0.786 -0.137 1.00 89.56 91 GLU A N 1
ATOM 683 C CA . GLU A 1 91 ? 18.365 -0.124 -0.170 1.00 89.56 91 GLU A CA 1
ATOM 684 C C . GLU A 1 91 ? 18.260 1.306 0.385 1.00 89.56 91 GLU A C 1
ATOM 686 O O . GLU A 1 91 ? 17.286 2.023 0.096 1.00 89.56 91 GLU A O 1
ATOM 691 N N . PRO A 1 92 ? 19.261 1.745 1.170 1.00 79.12 92 PRO A N 1
ATOM 692 C CA . PRO A 1 92 ? 19.310 3.088 1.721 1.00 79.12 92 PRO A CA 1
ATOM 693 C C . PRO A 1 92 ? 19.638 4.103 0.615 1.00 79.12 92 PRO A C 1
ATOM 695 O O . PRO A 1 92 ? 20.792 4.448 0.380 1.00 79.12 92 PRO A O 1
ATOM 698 N N . CYS A 1 93 ? 18.608 4.596 -0.069 1.00 79.62 93 CYS A N 1
ATOM 699 C CA . CYS A 1 93 ? 18.695 5.792 -0.910 1.00 79.62 93 CYS A CA 1
ATOM 700 C C . CYS A 1 93 ? 18.486 7.058 -0.060 1.00 79.62 93 CYS A C 1
ATOM 702 O O . CYS A 1 93 ? 17.926 6.981 1.039 1.00 79.62 93 CYS A O 1
ATOM 704 N N . ALA A 1 94 ? 18.927 8.216 -0.569 1.00 70.38 94 ALA A N 1
ATOM 705 C CA . ALA A 1 94 ? 18.988 9.484 0.172 1.00 70.38 94 ALA A CA 1
ATOM 706 C C . ALA A 1 94 ? 17.677 9.878 0.890 1.00 70.38 94 ALA A C 1
ATOM 708 O O . ALA A 1 94 ? 17.723 10.441 1.979 1.00 70.38 94 ALA A O 1
ATOM 709 N N . ASP A 1 95 ? 16.515 9.547 0.328 1.00 77.19 95 ASP A N 1
ATOM 710 C CA . ASP A 1 95 ? 15.184 9.880 0.852 1.00 77.19 95 ASP A CA 1
ATOM 711 C C . ASP A 1 95 ? 14.577 8.810 1.781 1.00 77.19 95 ASP A C 1
ATOM 713 O O . ASP A 1 95 ? 13.601 9.071 2.491 1.00 77.19 95 ASP A O 1
ATOM 717 N N . ARG A 1 96 ? 15.137 7.596 1.786 1.00 88.19 96 ARG A N 1
ATOM 718 C CA . ARG A 1 96 ? 14.485 6.406 2.349 1.00 88.19 96 ARG A CA 1
ATOM 719 C C . ARG A 1 96 ? 15.276 5.717 3.456 1.00 88.19 96 ARG A C 1
ATOM 721 O O . ARG A 1 96 ? 14.656 5.114 4.328 1.00 88.19 96 ARG A O 1
ATOM 728 N N . GLY A 1 97 ? 16.606 5.841 3.475 1.00 88.81 97 GLY A N 1
ATOM 729 C CA . GLY A 1 97 ? 17.468 5.178 4.463 1.00 88.81 97 GLY A CA 1
ATOM 730 C C . GLY A 1 97 ? 17.080 5.477 5.917 1.00 88.81 97 GLY A C 1
ATOM 731 O O . GLY A 1 97 ? 16.794 4.557 6.679 1.00 88.81 97 GLY A O 1
ATOM 732 N N . GLY A 1 98 ? 16.971 6.760 6.282 1.00 89.25 98 GLY A N 1
ATOM 733 C CA . GLY A 1 98 ? 16.581 7.159 7.644 1.00 89.25 98 GLY A CA 1
ATOM 734 C C . GLY A 1 98 ? 15.151 6.748 8.017 1.00 89.25 98 GLY A C 1
ATOM 735 O O . GLY A 1 98 ? 14.871 6.392 9.163 1.00 89.25 98 GLY A O 1
ATOM 736 N N . TRP A 1 99 ? 14.238 6.725 7.040 1.00 89.88 99 TRP A N 1
ATOM 737 C CA . TRP A 1 99 ? 12.870 6.273 7.284 1.00 89.88 99 TRP A CA 1
ATOM 738 C C . TRP A 1 99 ? 12.802 4.760 7.504 1.00 89.88 99 TRP A C 1
ATOM 740 O O . TRP A 1 99 ? 12.158 4.321 8.447 1.00 89.88 99 TRP A O 1
ATOM 750 N N . LEU A 1 100 ? 13.501 3.955 6.698 1.00 90.44 100 LEU A N 1
ATOM 751 C CA . LEU A 1 100 ? 13.551 2.497 6.873 1.00 90.44 100 LEU A CA 1
ATOM 752 C C . LEU A 1 100 ? 14.278 2.075 8.149 1.00 90.44 100 LEU A C 1
ATOM 754 O O . LEU A 1 100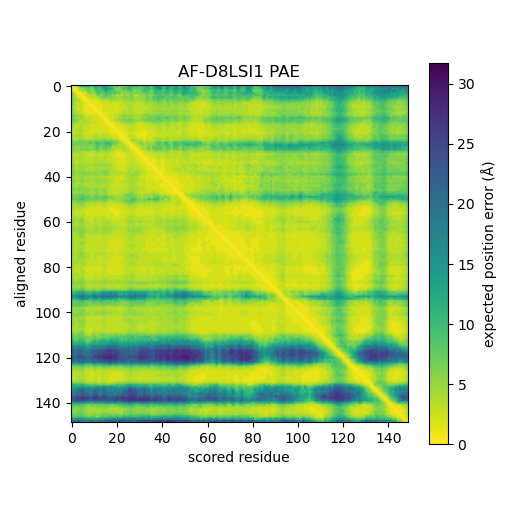 ? 13.930 1.051 8.726 1.00 90.44 100 LEU A O 1
ATOM 758 N N . GLN A 1 101 ? 15.257 2.857 8.607 1.00 88.25 101 GLN A N 1
ATOM 759 C CA . GLN A 1 101 ? 15.928 2.605 9.882 1.00 88.25 101 GLN A CA 1
ATOM 760 C C . GLN A 1 101 ? 14.958 2.716 11.066 1.00 88.25 101 GLN A C 1
ATOM 762 O O . GLN A 1 101 ? 15.050 1.948 12.019 1.00 88.25 101 GLN A O 1
ATOM 767 N N . THR A 1 102 ? 14.025 3.668 10.998 1.00 88.44 102 THR A N 1
ATOM 768 C CA . THR A 1 102 ? 13.029 3.931 12.049 1.00 88.44 102 THR A CA 1
ATOM 769 C C . THR A 1 102 ? 11.735 3.141 11.851 1.00 88.44 102 THR A C 1
ATOM 771 O O . THR A 1 102 ? 11.031 2.866 12.817 1.00 88.44 102 THR A O 1
ATOM 774 N N . ASN A 1 103 ? 11.430 2.753 10.612 1.00 89.88 103 ASN A N 1
ATOM 775 C CA . ASN A 1 103 ? 10.211 2.055 10.210 1.00 89.88 103 ASN A CA 1
ATOM 776 C C . ASN A 1 103 ? 10.547 0.874 9.277 1.00 89.88 103 ASN A C 1
ATOM 778 O O . ASN A 1 103 ? 10.131 0.861 8.110 1.00 89.88 103 ASN A O 1
ATOM 782 N N . PRO A 1 104 ? 11.317 -0.128 9.739 1.00 91.62 104 PRO A N 1
ATOM 783 C CA . PRO A 1 104 ? 11.570 -1.308 8.927 1.00 91.62 104 PRO A CA 1
ATOM 784 C C . PRO A 1 104 ? 10.259 -2.082 8.713 1.00 91.62 104 PRO A C 1
ATOM 786 O O . PRO A 1 104 ? 9.419 -2.127 9.619 1.00 91.62 104 PRO A O 1
ATOM 789 N N . PRO A 1 105 ? 10.063 -2.733 7.551 1.00 93.06 105 PRO A N 1
ATOM 790 C CA . PRO A 1 105 ? 8.948 -3.652 7.395 1.00 93.06 105 PRO A CA 1
ATOM 791 C C . PRO A 1 105 ? 9.019 -4.739 8.472 1.00 93.06 105 PRO A C 1
ATOM 793 O O . PRO A 1 105 ? 10.069 -5.333 8.732 1.00 93.06 105 PRO A O 1
ATOM 796 N N . SER A 1 106 ? 7.885 -5.016 9.104 1.00 92.94 106 SER A N 1
ATOM 797 C CA . SER A 1 106 ? 7.746 -6.067 10.109 1.00 92.94 106 SER A CA 1
ATOM 798 C C . SER A 1 106 ? 7.804 -7.460 9.478 1.00 92.94 106 SER A C 1
ATOM 800 O O . SER A 1 106 ? 8.285 -8.407 10.101 1.00 92.94 106 SER A O 1
ATOM 802 N N . VAL A 1 107 ? 7.339 -7.598 8.231 1.00 94.25 107 VAL A N 1
ATOM 803 C CA . VAL A 1 107 ? 7.457 -8.834 7.446 1.00 94.25 107 VAL A CA 1
ATOM 804 C C . VAL A 1 107 ? 7.903 -8.502 6.027 1.00 94.25 107 VAL A C 1
ATOM 806 O O . VAL A 1 107 ? 7.334 -7.620 5.391 1.00 94.25 107 VAL A O 1
ATOM 809 N N . CYS A 1 108 ? 8.880 -9.247 5.517 1.00 95.12 108 CYS A N 1
ATOM 810 C CA . CYS A 1 108 ? 9.252 -9.246 4.106 1.00 95.12 108 CYS A CA 1
ATOM 811 C C . CYS A 1 108 ? 8.929 -10.619 3.520 1.00 95.12 108 CYS A C 1
ATOM 813 O O . CYS A 1 108 ? 9.547 -11.611 3.911 1.00 95.12 108 CYS A O 1
ATOM 815 N N . VAL A 1 109 ? 7.965 -10.685 2.601 1.00 94.69 109 VAL A N 1
ATOM 816 C CA . VAL A 1 109 ? 7.611 -11.919 1.889 1.00 94.69 109 VAL A CA 1
ATOM 817 C C . VAL A 1 109 ? 8.270 -11.916 0.518 1.00 94.69 109 VAL A C 1
ATOM 819 O O . VAL A 1 109 ? 7.980 -11.061 -0.320 1.00 94.69 109 VAL A O 1
ATOM 822 N N . PHE A 1 110 ? 9.138 -12.889 0.278 1.00 91.81 110 PHE A N 1
ATOM 823 C CA . PHE A 1 110 ? 9.808 -13.093 -0.997 1.00 91.81 110 PHE A CA 1
ATOM 824 C C . PHE A 1 110 ? 9.088 -14.183 -1.777 1.00 91.81 110 PHE A C 1
ATOM 826 O O . PHE A 1 110 ? 8.915 -15.307 -1.298 1.00 91.81 110 PHE A O 1
ATOM 833 N N . LEU A 1 111 ? 8.670 -13.829 -2.988 1.00 83.75 111 LEU A N 1
ATOM 834 C CA . LEU A 1 111 ? 8.101 -14.760 -3.952 1.00 83.75 111 LEU A CA 1
ATOM 835 C C . LEU A 1 111 ? 9.199 -15.242 -4.895 1.00 83.75 111 LEU A C 1
ATOM 837 O O . LEU A 1 111 ? 10.208 -14.556 -5.102 1.00 83.75 111 LEU A O 1
ATOM 841 N N . ARG A 1 112 ? 8.981 -16.395 -5.533 1.00 82.06 112 ARG A N 1
ATOM 842 C CA . ARG A 1 112 ? 9.829 -16.799 -6.652 1.00 82.06 112 ARG A CA 1
ATOM 843 C C . ARG A 1 112 ? 9.831 -15.694 -7.704 1.00 82.06 112 ARG A C 1
ATOM 845 O O . ARG A 1 112 ? 8.790 -15.172 -8.101 1.00 82.06 112 ARG A O 1
ATOM 852 N N . ARG A 1 113 ? 11.026 -15.350 -8.175 1.00 76.62 113 ARG A N 1
ATOM 853 C CA . ARG A 1 113 ? 11.212 -14.312 -9.183 1.00 76.62 113 ARG A CA 1
ATOM 854 C C . ARG A 1 113 ? 10.436 -14.651 -10.458 1.00 76.62 113 ARG A C 1
ATOM 856 O O . ARG A 1 113 ? 10.702 -15.670 -11.097 1.00 76.62 113 ARG A O 1
ATOM 863 N N . ALA A 1 114 ? 9.523 -13.763 -10.846 1.00 69.50 114 ALA A N 1
ATOM 864 C CA . ALA A 1 114 ? 8.789 -13.886 -12.097 1.00 69.50 114 ALA A CA 1
ATOM 865 C C . ALA A 1 114 ? 9.753 -13.844 -13.297 1.00 69.50 114 ALA A C 1
ATOM 867 O O . ALA A 1 114 ? 10.662 -13.009 -13.368 1.00 69.50 114 ALA A O 1
ATOM 868 N N . LYS A 1 115 ? 9.549 -14.751 -14.258 1.00 65.88 115 LYS A N 1
ATOM 869 C CA . LYS A 1 115 ? 10.225 -14.707 -15.558 1.00 65.88 115 LYS A CA 1
ATOM 870 C C . LYS A 1 115 ? 9.424 -13.788 -16.476 1.00 65.88 115 LYS A C 1
ATOM 872 O O . LYS A 1 115 ? 8.423 -14.201 -17.050 1.00 65.88 115 LYS A O 1
ATOM 877 N N . TYR A 1 116 ? 9.850 -12.537 -16.605 1.00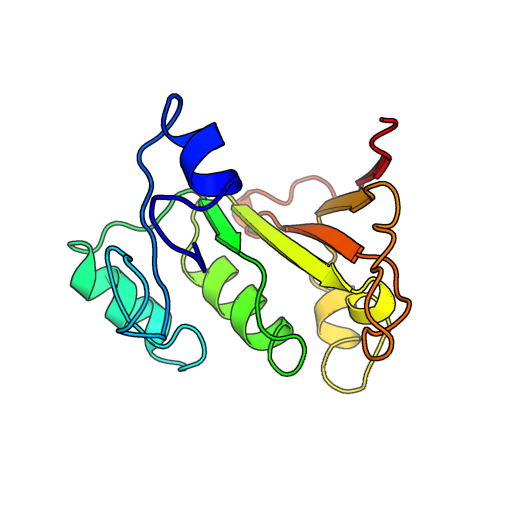 61.47 116 TYR A N 1
ATOM 878 C CA . TYR A 1 116 ? 9.252 -11.624 -17.575 1.00 61.47 116 TYR A CA 1
ATOM 879 C C . TYR A 1 116 ? 9.766 -11.968 -18.981 1.00 61.47 116 TYR A C 1
ATOM 881 O O . TYR A 1 116 ? 10.966 -11.915 -19.233 1.00 61.47 116 TYR A O 1
ATOM 889 N N . THR A 1 117 ? 8.863 -12.346 -19.888 1.00 57.22 117 THR A N 1
ATOM 890 C CA . THR A 1 117 ? 9.174 -12.772 -21.268 1.00 57.22 117 THR A CA 1
ATOM 891 C C . THR A 1 117 ? 9.352 -11.611 -22.252 1.00 57.22 117 THR A C 1
ATOM 893 O O . THR A 1 117 ? 9.706 -11.840 -23.405 1.00 57.22 117 THR A O 1
ATOM 896 N N . ARG A 1 118 ? 9.135 -10.357 -21.829 1.00 55.19 118 ARG A N 1
ATOM 897 C CA . ARG A 1 118 ? 9.317 -9.164 -22.674 1.00 55.19 118 ARG A CA 1
ATOM 898 C C . ARG A 1 118 ? 10.665 -8.484 -22.436 1.00 55.19 118 ARG A C 1
ATOM 900 O O . ARG A 1 118 ? 11.082 -8.293 -21.297 1.00 55.19 118 ARG A O 1
ATOM 907 N N . ALA A 1 119 ? 11.289 -8.060 -23.536 1.00 53.50 119 ALA A N 1
ATOM 908 C CA . ALA A 1 119 ? 12.665 -7.565 -23.630 1.00 53.50 119 ALA A CA 1
ATOM 909 C C . ALA A 1 119 ? 13.003 -6.303 -22.801 1.00 53.50 119 ALA A C 1
ATOM 911 O O . ALA A 1 119 ? 14.181 -6.040 -22.592 1.00 53.50 119 ALA A O 1
ATOM 912 N N . ASN A 1 120 ? 12.013 -5.564 -22.281 1.00 47.91 120 ASN A N 1
ATOM 913 C CA . ASN A 1 120 ? 12.218 -4.259 -21.629 1.00 47.91 120 ASN A CA 1
ATOM 914 C C . ASN A 1 120 ? 11.858 -4.202 -20.132 1.00 47.91 120 ASN A C 1
ATOM 916 O O . ASN A 1 120 ? 11.713 -3.114 -19.582 1.00 47.91 120 ASN A O 1
ATOM 920 N N . ASN A 1 121 ? 11.729 -5.339 -19.442 1.00 53.97 121 ASN A N 1
ATOM 921 C CA . ASN A 1 121 ? 11.411 -5.323 -18.011 1.00 53.97 121 ASN A CA 1
ATOM 922 C C . ASN A 1 121 ? 12.674 -5.411 -17.145 1.00 53.97 121 ASN A C 1
ATOM 924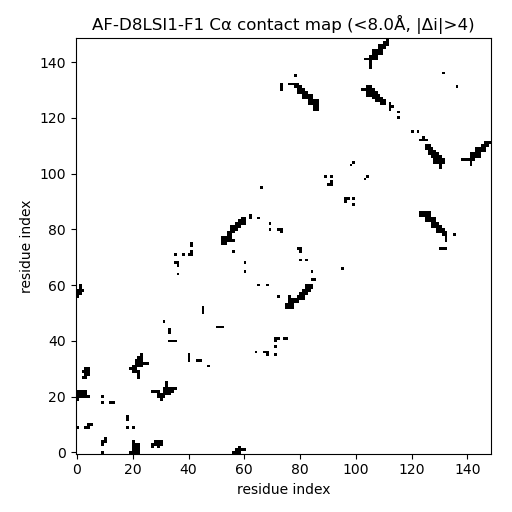 O O . ASN A 1 121 ? 13.521 -6.287 -17.337 1.00 53.97 121 ASN A O 1
ATOM 928 N N . ALA A 1 122 ? 12.769 -4.516 -16.155 1.00 53.12 122 ALA A N 1
ATOM 929 C CA . ALA A 1 122 ? 13.808 -4.534 -15.134 1.00 53.12 122 ALA A CA 1
ATOM 930 C C . ALA A 1 122 ? 13.902 -5.934 -14.499 1.00 53.12 122 ALA A C 1
ATOM 932 O O . ALA A 1 122 ? 12.933 -6.492 -13.982 1.00 53.12 122 ALA A O 1
ATOM 933 N N . LYS A 1 123 ? 15.092 -6.531 -14.596 1.00 64.81 123 LYS A N 1
ATOM 934 C CA . LYS A 1 123 ? 15.422 -7.902 -14.189 1.00 64.81 123 LYS A CA 1
ATOM 935 C C . LYS A 1 123 ? 15.563 -8.020 -12.671 1.00 64.81 123 LYS A C 1
ATOM 937 O O . LYS A 1 123 ? 16.627 -8.401 -12.181 1.00 64.81 123 LYS A O 1
ATOM 942 N N . THR A 1 124 ? 14.530 -7.704 -11.911 1.00 72.81 124 THR A N 1
ATOM 943 C CA . THR A 1 124 ? 14.726 -7.441 -10.486 1.00 72.81 124 THR A CA 1
ATOM 944 C C . THR A 1 124 ? 13.738 -8.182 -9.613 1.00 72.81 124 THR A C 1
ATOM 946 O O . THR A 1 124 ? 12.581 -8.352 -9.987 1.00 72.81 124 THR A O 1
ATOM 949 N N . GLY A 1 125 ? 14.220 -8.683 -8.474 1.00 84.38 125 GLY A N 1
ATOM 950 C CA . GLY A 1 125 ? 13.373 -9.368 -7.505 1.00 84.38 125 GLY A CA 1
ATOM 951 C C . GLY A 1 125 ? 12.345 -8.409 -6.916 1.00 84.38 125 GLY A C 1
ATOM 952 O O . GLY A 1 125 ? 12.649 -7.238 -6.695 1.00 84.38 125 GLY A O 1
ATOM 953 N N . GLU A 1 126 ? 11.145 -8.915 -6.666 1.00 90.12 126 GLU A N 1
ATOM 954 C CA . GLU A 1 126 ? 10.081 -8.204 -5.962 1.00 90.12 126 GLU A CA 1
ATOM 955 C C . GLU A 1 126 ? 9.844 -8.879 -4.610 1.00 90.12 126 GLU A C 1
ATOM 957 O O . GLU A 1 126 ? 10.077 -10.080 -4.450 1.00 90.12 126 GLU A O 1
ATOM 962 N N . PHE A 1 127 ? 9.354 -8.114 -3.646 1.00 93.38 127 PHE A N 1
ATOM 963 C CA . PHE A 1 127 ? 8.923 -8.610 -2.347 1.00 93.38 127 PHE A CA 1
ATOM 964 C C . PHE A 1 127 ? 7.627 -7.912 -1.937 1.00 93.38 127 PHE A C 1
ATOM 966 O O . PHE A 1 127 ? 7.288 -6.846 -2.456 1.00 93.38 127 PHE A O 1
ATOM 973 N N . TRP A 1 128 ? 6.915 -8.513 -0.989 1.00 94.75 128 TRP A N 1
ATOM 974 C CA . TRP A 1 128 ? 5.878 -7.826 -0.233 1.00 94.75 128 TRP A CA 1
ATOM 975 C C . TRP A 1 128 ? 6.452 -7.349 1.095 1.00 94.75 128 TRP A C 1
ATOM 977 O O . TRP A 1 128 ? 6.864 -8.165 1.919 1.00 94.75 128 TRP A O 1
ATOM 987 N N . GLY A 1 129 ? 6.475 -6.037 1.304 1.00 95.50 129 GLY A N 1
ATOM 988 C CA . GLY A 1 129 ? 6.761 -5.440 2.605 1.00 95.50 129 GLY A CA 1
ATOM 989 C C . GLY A 1 129 ? 5.469 -5.241 3.387 1.00 95.50 129 GLY A C 1
ATOM 990 O O . GLY A 1 129 ? 4.507 -4.699 2.842 1.00 95.50 129 GLY A O 1
ATOM 991 N N . VAL A 1 130 ? 5.446 -5.677 4.644 1.00 95.31 130 VAL A N 1
ATOM 992 C CA . VAL A 1 130 ? 4.321 -5.485 5.564 1.00 95.31 130 VAL A CA 1
ATOM 993 C C . VAL A 1 130 ? 4.754 -4.595 6.717 1.00 95.31 130 VAL A C 1
ATOM 995 O O . VAL A 1 130 ? 5.738 -4.909 7.387 1.00 95.31 130 VAL A O 1
ATOM 998 N N . TRP A 1 131 ? 3.996 -3.534 6.976 1.00 93.88 131 TRP A N 1
ATOM 999 C CA . TRP A 1 131 ? 4.167 -2.668 8.143 1.00 93.88 131 TRP A CA 1
ATOM 1000 C C . TRP A 1 131 ? 2.909 -2.702 9.001 1.00 93.88 131 TRP A C 1
ATOM 1002 O O . TRP A 1 131 ? 1.793 -2.626 8.482 1.00 93.88 131 TRP A O 1
ATOM 1012 N N . TYR A 1 132 ? 3.104 -2.779 10.313 1.00 90.00 132 TYR A N 1
ATOM 1013 C CA . TYR A 1 132 ? 2.056 -2.522 11.294 1.00 90.00 132 TYR A CA 1
ATOM 1014 C C . TYR A 1 132 ? 2.192 -1.071 11.786 1.00 90.00 132 TYR A C 1
ATOM 1016 O O . TYR A 1 132 ? 3.324 -0.615 11.973 1.00 90.00 132 TYR A O 1
ATOM 1024 N N . PRO A 1 133 ? 1.090 -0.329 11.996 1.00 76.62 133 PRO A N 1
ATOM 1025 C CA . PRO A 1 133 ? 1.135 0.969 12.664 1.00 76.62 133 PRO A CA 1
ATOM 1026 C C . PRO A 1 133 ? 1.827 0.854 14.031 1.00 76.62 133 PRO A C 1
ATOM 1028 O O . PRO A 1 133 ? 1.758 -0.197 14.675 1.00 76.62 133 PRO A O 1
ATOM 1031 N N . GLN A 1 134 ? 2.502 1.921 14.477 1.00 63.44 134 GLN A N 1
ATOM 1032 C CA . GLN A 1 134 ? 3.369 1.908 15.669 1.00 63.44 134 GLN A CA 1
ATOM 1033 C C . GLN A 1 134 ? 2.688 1.366 16.937 1.00 63.44 134 GLN A C 1
ATOM 1035 O O . GLN A 1 134 ? 3.345 0.699 17.731 1.00 63.44 134 GLN A O 1
ATOM 1040 N N . GLU A 1 135 ? 1.377 1.552 17.097 1.00 57.03 135 GLU A N 1
ATOM 1041 C CA . GLU A 1 135 ? 0.611 1.031 18.240 1.00 57.03 135 GLU A CA 1
ATOM 1042 C C . GLU A 1 135 ? 0.581 -0.511 18.313 1.00 57.03 135 GLU A C 1
ATOM 1044 O O . GLU A 1 135 ? 0.451 -1.080 19.394 1.00 57.03 135 GLU A O 1
ATOM 1049 N N . MET A 1 136 ? 0.770 -1.209 17.186 1.00 56.91 136 MET A N 1
ATOM 1050 C CA . MET A 1 136 ? 0.849 -2.678 17.108 1.00 56.91 136 MET A CA 1
ATOM 1051 C C . MET A 1 136 ? 2.287 -3.208 16.977 1.00 56.91 136 MET A C 1
ATOM 1053 O O . MET A 1 136 ? 2.508 -4.422 16.936 1.00 56.91 136 MET A O 1
ATOM 1057 N N . SER A 1 137 ? 3.285 -2.322 16.929 1.00 57.41 137 SER A N 1
ATOM 1058 C CA . SER A 1 137 ? 4.704 -2.651 16.760 1.00 57.41 137 SER A CA 1
ATOM 1059 C C . SER A 1 137 ? 5.336 -3.162 18.067 1.00 57.41 137 SER A C 1
ATOM 1061 O O . SER A 1 137 ? 6.287 -2.593 18.595 1.00 57.41 137 SER A O 1
ATOM 1063 N N . CYS A 1 138 ? 4.842 -4.271 18.615 1.00 48.69 138 CYS A N 1
ATOM 1064 C CA . CYS A 1 138 ? 5.412 -4.888 19.820 1.00 48.69 138 CYS A CA 1
ATOM 1065 C C . CYS A 1 138 ? 6.592 -5.841 19.533 1.00 48.69 138 CYS A C 1
ATOM 1067 O O . CYS A 1 138 ? 7.080 -6.522 20.435 1.00 48.69 138 CYS A O 1
ATOM 1069 N N . ARG A 1 139 ? 7.067 -5.934 18.280 1.00 55.25 139 ARG A N 1
ATOM 1070 C CA . ARG A 1 139 ? 8.123 -6.880 17.877 1.00 55.25 139 ARG A CA 1
ATOM 1071 C C . ARG A 1 139 ? 9.140 -6.220 16.943 1.00 55.25 139 ARG A C 1
ATOM 1073 O O . ARG A 1 139 ? 8.961 -6.213 15.731 1.00 55.25 139 ARG A O 1
ATOM 1080 N N . ASN A 1 140 ? 10.253 -5.751 17.510 1.00 55.62 140 ASN A N 1
ATOM 1081 C CA . ASN A 1 140 ? 11.404 -5.145 16.812 1.00 55.62 140 ASN A CA 1
ATOM 1082 C C . ASN A 1 140 ? 12.221 -6.130 15.943 1.00 55.62 140 ASN A C 1
ATOM 1084 O O . ASN A 1 140 ? 13.442 -6.021 15.856 1.00 55.62 140 ASN A O 1
ATOM 1088 N N . ARG A 1 141 ? 11.599 -7.140 15.326 1.00 74.25 141 ARG A N 1
ATOM 1089 C CA . ARG A 1 141 ? 12.302 -8.071 14.433 1.00 74.25 141 ARG A CA 1
ATOM 1090 C C . ARG A 1 141 ? 11.551 -8.210 13.119 1.00 74.25 141 ARG A C 1
ATOM 1092 O O . ARG A 1 141 ? 10.478 -8.808 13.083 1.00 74.25 141 ARG A O 1
ATOM 1099 N N . THR A 1 142 ? 12.154 -7.703 12.044 1.00 85.00 142 THR A N 1
ATOM 1100 C CA . THR A 1 142 ? 11.732 -8.002 10.673 1.00 85.00 142 THR A CA 1
ATOM 1101 C C . THR A 1 142 ? 11.773 -9.508 10.455 1.00 85.00 142 THR A C 1
ATOM 1103 O O . THR A 1 142 ? 12.816 -10.143 10.615 1.00 85.00 142 THR A O 1
ATOM 1106 N N . ARG A 1 143 ? 10.637 -10.094 10.077 1.00 91.25 143 ARG A N 1
ATOM 1107 C CA . ARG A 1 143 ? 10.549 -11.509 9.714 1.00 91.25 143 ARG A CA 1
ATOM 1108 C C . ARG A 1 143 ? 10.681 -11.674 8.205 1.00 91.25 143 ARG A C 1
ATOM 1110 O O . ARG A 1 143 ? 9.875 -11.128 7.456 1.00 91.25 143 ARG A O 1
ATOM 1117 N N . LEU A 1 144 ? 11.645 -12.476 7.766 1.00 92.50 144 LEU A N 1
ATOM 1118 C CA . LEU A 1 144 ? 11.756 -12.891 6.368 1.00 92.50 144 LEU A CA 1
ATOM 1119 C C . LEU A 1 144 ? 10.911 -14.149 6.153 1.00 92.50 144 LEU A C 1
ATOM 1121 O O . LEU A 1 144 ? 11.027 -15.115 6.906 1.00 92.50 144 LEU A O 1
ATOM 1125 N N . VAL A 1 145 ? 10.046 -14.126 5.145 1.00 92.69 145 VAL A N 1
ATOM 1126 C CA . VAL A 1 145 ? 9.213 -15.261 4.742 1.00 92.69 145 VAL A CA 1
ATOM 1127 C C . VAL A 1 145 ? 9.522 -15.562 3.286 1.00 92.69 145 VAL A C 1
ATOM 1129 O O . VAL A 1 145 ? 9.374 -14.697 2.427 1.00 92.69 145 VAL A O 1
ATOM 1132 N N . PHE A 1 146 ? 9.941 -16.788 3.004 1.00 90.62 146 PHE A N 1
ATOM 1133 C CA . PHE A 1 146 ? 10.128 -17.268 1.642 1.00 90.62 146 PHE A CA 1
ATOM 1134 C C . PHE A 1 146 ? 8.933 -18.140 1.302 1.00 90.62 146 PHE A C 1
ATOM 1136 O O . PHE A 1 146 ? 8.652 -19.090 2.029 1.00 90.62 146 PHE A O 1
ATOM 1143 N N . CYS A 1 147 ? 8.214 -17.796 0.239 1.00 83.38 147 CYS A N 1
ATOM 1144 C CA . CYS A 1 147 ? 7.162 -18.654 -0.282 1.00 83.38 147 CYS A CA 1
ATOM 1145 C C . CYS A 1 147 ? 7.803 -19.616 -1.294 1.00 83.38 147 CYS A C 1
ATOM 1147 O O . CYS A 1 147 ? 8.126 -19.164 -2.402 1.00 83.38 147 CYS A O 1
ATOM 1149 N N . PRO A 1 148 ? 8.051 -20.894 -0.933 1.00 70.06 148 PRO A N 1
ATOM 1150 C CA . PRO A 1 148 ? 8.275 -21.921 -1.942 1.00 70.06 148 PRO A CA 1
ATOM 1151 C C . PRO A 1 148 ? 6.995 -22.037 -2.779 1.00 70.06 148 PRO A C 1
ATOM 1153 O O . PRO A 1 148 ? 5.924 -21.645 -2.314 1.00 70.06 148 PRO A O 1
ATOM 1156 N N . GLU A 1 149 ? 7.125 -22.467 -4.030 1.00 57.97 149 GLU A N 1
ATOM 1157 C CA . GLU A 1 149 ? 5.978 -22.628 -4.938 1.00 57.97 149 GLU A CA 1
ATOM 1158 C C . GLU A 1 149 ? 4.848 -23.471 -4.331 1.00 57.97 149 GLU A C 1
ATOM 1160 O O . GLU A 1 149 ? 5.159 -24.457 -3.622 1.00 57.97 149 GLU A O 1
#